Protein AF-A0A844CNG3-F1 (afdb_monomer_lite)

Structure (mmCIF, N/CA/C/O backbone):
data_AF-A0A844CNG3-F1
#
_entry.id   AF-A0A844CNG3-F1
#
loop_
_atom_site.group_PDB
_atom_site.id
_atom_site.type_symbol
_atom_site.label_atom_id
_atom_site.label_alt_id
_atom_site.label_comp_id
_atom_site.label_asym_id
_atom_site.label_entity_id
_atom_site.label_seq_id
_atom_site.pdbx_PDB_ins_code
_atom_site.Cartn_x
_atom_site.Cartn_y
_atom_site.Cartn_z
_atom_site.occupancy
_atom_site.B_iso_or_equiv
_atom_site.auth_seq_id
_atom_site.auth_comp_id
_atom_site.auth_asym_id
_atom_site.auth_atom_id
_atom_site.pdbx_PDB_model_num
ATOM 1 N N . MET A 1 1 ? -17.581 -0.666 -7.912 1.00 44.56 1 MET A N 1
ATOM 2 C CA . MET A 1 1 ? -16.208 -0.204 -7.610 1.00 44.56 1 MET A CA 1
ATOM 3 C C . MET A 1 1 ? -16.019 -0.312 -6.104 1.00 44.56 1 MET A C 1
ATOM 5 O O . MET A 1 1 ? -16.867 0.221 -5.403 1.00 44.56 1 MET 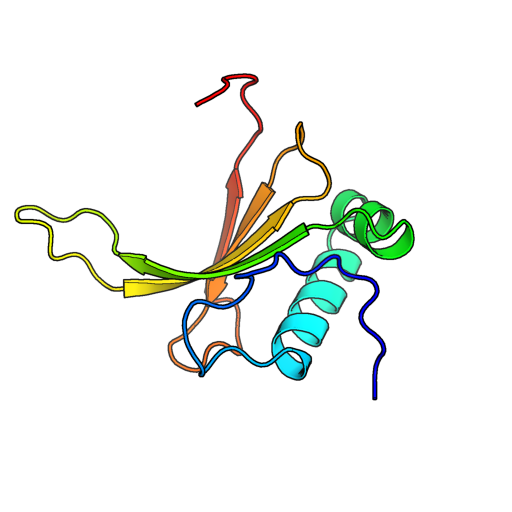A O 1
ATOM 9 N N . SER A 1 2 ? -15.014 -1.048 -5.607 1.00 47.59 2 SER A N 1
ATOM 10 C CA . SER A 1 2 ? -14.715 -1.076 -4.160 1.00 47.59 2 SER A CA 1
ATOM 11 C C . SER A 1 2 ? -14.187 0.303 -3.770 1.00 47.59 2 SER A C 1
ATOM 13 O O . SER A 1 2 ? -13.219 0.781 -4.367 1.00 47.59 2 SER A O 1
ATOM 15 N N . VAL A 1 3 ? -14.870 0.981 -2.852 1.00 57.94 3 VAL A N 1
ATOM 16 C CA . VAL A 1 3 ? -14.433 2.277 -2.334 1.00 57.94 3 VAL A CA 1
ATOM 17 C C . VAL A 1 3 ? -13.361 1.986 -1.291 1.00 57.94 3 VAL A C 1
ATOM 19 O O . VAL A 1 3 ? -13.666 1.535 -0.193 1.00 57.94 3 VAL A O 1
ATOM 22 N N . SER A 1 4 ? -12.095 2.186 -1.659 1.00 69.25 4 SER A N 1
ATOM 23 C CA . SER A 1 4 ? -10.986 2.047 -0.715 1.00 69.25 4 SER A CA 1
ATOM 24 C C . SER A 1 4 ? -11.089 3.126 0.364 1.00 69.25 4 SER A C 1
ATOM 26 O O . SER A 1 4 ? -11.122 4.310 0.032 1.00 69.25 4 SER A O 1
ATOM 28 N N . LEU A 1 5 ? -11.100 2.718 1.636 1.00 82.00 5 LEU A N 1
ATOM 29 C CA . LEU A 1 5 ? -11.061 3.622 2.798 1.00 82.00 5 LEU A CA 1
ATOM 30 C C . LEU A 1 5 ? -9.645 4.147 3.094 1.00 82.00 5 LEU A C 1
ATOM 32 O O . LEU A 1 5 ? -9.434 4.892 4.047 1.00 82.00 5 LEU A O 1
ATOM 36 N N . ALA A 1 6 ? -8.656 3.758 2.287 1.00 81.88 6 ALA A N 1
ATOM 37 C CA . ALA A 1 6 ? -7.279 4.174 2.481 1.00 81.88 6 ALA A CA 1
ATOM 38 C C . ALA A 1 6 ? -7.080 5.663 2.170 1.00 81.88 6 ALA A C 1
ATOM 40 O O . ALA A 1 6 ? -7.608 6.202 1.194 1.00 81.88 6 ALA A O 1
ATOM 41 N N . ASN A 1 7 ? -6.220 6.300 2.960 1.00 85.50 7 ASN A N 1
ATOM 42 C CA . ASN A 1 7 ? -5.778 7.662 2.729 1.00 85.50 7 ASN A CA 1
ATOM 43 C C . ASN A 1 7 ? -4.605 7.669 1.734 1.00 85.50 7 ASN A C 1
ATOM 45 O O . ASN A 1 7 ? -3.466 7.302 2.045 1.00 85.50 7 ASN A O 1
ATOM 49 N N . TRP A 1 8 ? -4.889 8.070 0.499 1.00 84.94 8 TRP A N 1
ATOM 50 C CA . TRP A 1 8 ? -3.893 8.158 -0.564 1.00 84.94 8 TRP A CA 1
ATOM 51 C C . TRP A 1 8 ? -3.108 9.463 -0.440 1.00 84.94 8 TRP A C 1
ATOM 53 O O . TRP A 1 8 ? -3.682 10.546 -0.516 1.00 84.94 8 TRP A O 1
ATOM 63 N N . ALA A 1 9 ? -1.782 9.379 -0.315 1.00 83.38 9 ALA A N 1
ATOM 64 C CA . ALA A 1 9 ? -0.938 10.569 -0.384 1.00 83.38 9 ALA A CA 1
ATOM 65 C C . ALA A 1 9 ? -1.105 11.312 -1.732 1.00 83.38 9 ALA A C 1
ATOM 67 O O . ALA A 1 9 ? -1.386 10.698 -2.761 1.00 83.38 9 ALA A O 1
ATOM 68 N N . THR A 1 10 ? -0.849 12.623 -1.767 1.00 81.06 10 THR A N 1
ATOM 69 C CA . THR A 1 10 ? -0.954 13.438 -2.997 1.00 81.06 10 THR A CA 1
ATOM 70 C C . THR A 1 10 ? -0.163 12.843 -4.171 1.00 81.06 10 THR A C 1
ATOM 72 O O . THR A 1 10 ? -0.670 12.769 -5.283 1.00 81.06 10 THR A O 1
ATOM 75 N N . ASN A 1 11 ? 1.034 12.314 -3.897 1.00 82.06 11 ASN A N 1
ATOM 76 C CA . ASN A 1 11 ? 1.873 11.576 -4.850 1.00 82.06 11 ASN A CA 1
ATOM 77 C C . ASN A 1 11 ? 1.968 10.093 -4.463 1.00 82.06 11 ASN A C 1
ATOM 79 O O . ASN A 1 11 ? 3.060 9.531 -4.357 1.00 82.06 11 ASN A O 1
ATOM 83 N N . TRP A 1 12 ? 0.819 9.473 -4.167 1.00 82.06 12 TRP A N 1
ATOM 84 C CA . TRP A 1 12 ? 0.762 8.082 -3.715 1.00 82.06 12 TRP A CA 1
ATOM 85 C C . TRP A 1 12 ? 1.297 7.096 -4.750 1.00 82.06 12 TRP A C 1
ATOM 87 O O . TRP A 1 12 ? 1.703 6.023 -4.342 1.00 82.06 12 TRP A O 1
ATOM 97 N N . GLN A 1 13 ? 1.299 7.419 -6.047 1.00 84.56 13 GLN A N 1
ATOM 98 C CA . GLN A 1 13 ? 1.941 6.599 -7.072 1.00 84.56 13 GLN A CA 1
ATOM 99 C C . GLN A 1 13 ? 3.044 7.381 -7.773 1.00 84.56 13 GLN A C 1
ATOM 101 O O . GLN A 1 13 ? 2.853 8.532 -8.163 1.00 84.56 13 GLN A O 1
ATOM 106 N N . LYS A 1 14 ? 4.193 6.733 -7.956 1.00 83.88 14 LYS A N 1
ATOM 107 C CA . LYS A 1 14 ? 5.332 7.274 -8.714 1.00 83.88 14 LYS A CA 1
ATOM 108 C C . LYS A 1 14 ? 5.541 6.588 -10.072 1.00 83.88 14 LYS A C 1
ATOM 110 O O . LYS A 1 14 ? 6.469 6.944 -10.786 1.00 83.88 14 LYS A O 1
ATOM 115 N N . ASP A 1 15 ? 4.702 5.610 -10.417 1.00 85.75 15 ASP A N 1
ATOM 116 C CA . ASP A 1 15 ? 4.705 4.902 -11.704 1.00 85.75 15 ASP A CA 1
ATOM 117 C C . ASP A 1 15 ? 3.267 4.505 -12.083 1.00 85.75 15 ASP A C 1
ATOM 119 O O . ASP A 1 15 ? 2.464 4.173 -11.210 1.00 85.75 15 ASP A O 1
ATOM 123 N N . GLN A 1 16 ? 2.937 4.565 -13.375 1.00 85.25 16 GLN A N 1
ATOM 124 C CA . GLN A 1 16 ? 1.585 4.339 -13.903 1.00 85.25 16 GLN A CA 1
ATOM 125 C C . GLN A 1 16 ? 1.126 2.875 -13.854 1.00 85.25 16 GLN A C 1
ATOM 127 O O . GLN A 1 16 ? -0.064 2.607 -14.007 1.00 85.25 16 GLN A O 1
ATOM 132 N N . ARG A 1 17 ? 2.038 1.920 -13.637 1.00 86.25 17 ARG A N 1
ATOM 133 C CA . ARG A 1 17 ? 1.681 0.502 -13.459 1.00 86.25 17 ARG A CA 1
ATOM 134 C C . ARG A 1 17 ? 0.895 0.260 -12.175 1.00 86.25 17 ARG A C 1
ATOM 136 O O . ARG A 1 17 ? 0.127 -0.697 -12.096 1.00 86.25 17 ARG A O 1
ATOM 143 N N . PHE A 1 18 ? 1.070 1.116 -11.169 1.00 86.44 18 PHE A N 1
ATOM 144 C CA . PHE A 1 18 ? 0.239 1.067 -9.976 1.00 86.44 18 PHE A CA 1
ATOM 145 C C . PHE A 1 18 ? -1.173 1.513 -10.348 1.00 86.44 18 PHE A C 1
ATOM 147 O O . PHE A 1 18 ? -1.383 2.578 -10.911 1.00 86.44 18 PHE A O 1
ATOM 154 N N . SER A 1 19 ? -2.170 0.699 -10.015 1.00 88.12 19 SER A N 1
ATOM 155 C CA . SER A 1 19 ? -3.572 1.085 -10.174 1.00 88.12 19 SER A CA 1
ATOM 156 C C . SER A 1 19 ? -4.247 1.095 -8.816 1.00 88.12 19 SER A C 1
ATOM 158 O O . SER A 1 19 ? -4.019 0.198 -8.004 1.00 88.12 19 SER A O 1
ATOM 160 N N . LYS A 1 20 ? -5.132 2.066 -8.568 1.00 87.75 20 LYS A N 1
ATOM 161 C CA . LYS A 1 20 ? -5.884 2.115 -7.303 1.00 87.75 20 LYS A CA 1
ATOM 162 C C . LYS A 1 20 ? -6.652 0.821 -7.038 1.00 87.75 20 LYS A C 1
ATOM 164 O O . LYS A 1 20 ? -6.699 0.382 -5.898 1.00 87.75 20 LYS A O 1
ATOM 169 N N . ASN A 1 21 ? -7.193 0.182 -8.076 1.00 88.00 21 ASN A N 1
ATOM 170 C CA . ASN A 1 21 ? -7.971 -1.050 -7.942 1.00 88.00 21 ASN A CA 1
ATOM 171 C C . ASN A 1 21 ? -7.119 -2.236 -7.466 1.00 88.00 21 ASN A C 1
ATOM 173 O O . ASN A 1 21 ? -7.502 -2.922 -6.520 1.00 88.00 21 ASN A O 1
ATOM 177 N N . TYR A 1 22 ? -5.966 -2.487 -8.096 1.00 87.25 22 TYR A N 1
ATOM 178 C CA . TYR A 1 22 ? -5.082 -3.572 -7.656 1.00 87.25 22 TYR A CA 1
ATOM 179 C C . TYR A 1 22 ? -4.450 -3.262 -6.301 1.00 87.25 22 TYR A C 1
ATOM 181 O O . TYR A 1 22 ? -4.422 -4.131 -5.431 1.00 87.25 22 TYR A O 1
ATOM 189 N N . THR A 1 23 ? -4.028 -2.016 -6.083 1.00 89.06 23 THR A N 1
ATOM 190 C CA . THR A 1 23 ? -3.463 -1.585 -4.804 1.00 89.06 23 THR A CA 1
ATOM 191 C C . THR A 1 23 ? -4.487 -1.706 -3.671 1.00 89.06 23 THR A C 1
ATOM 193 O O . THR A 1 23 ? -4.145 -2.201 -2.6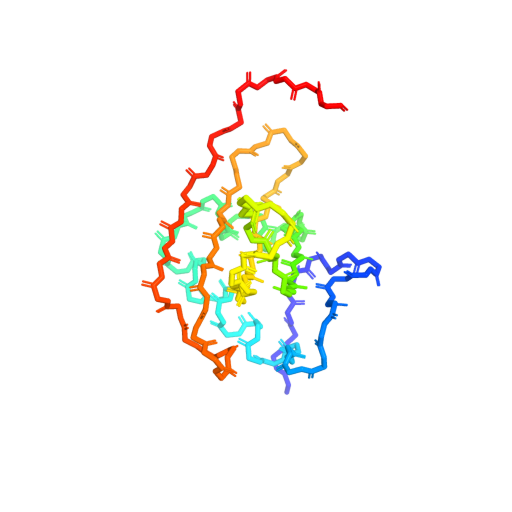03 1.00 89.06 23 THR A O 1
ATOM 196 N N . ALA A 1 24 ? -5.762 -1.373 -3.903 1.00 89.88 24 ALA A N 1
ATOM 197 C CA . ALA A 1 24 ? -6.840 -1.583 -2.932 1.00 89.88 24 ALA A CA 1
ATOM 198 C C . ALA A 1 24 ? -6.995 -3.059 -2.543 1.00 89.88 24 ALA A C 1
ATOM 200 O O . ALA A 1 24 ? -7.033 -3.371 -1.358 1.00 89.88 24 ALA A O 1
ATOM 201 N N . ARG A 1 25 ? -6.971 -3.984 -3.511 1.00 90.50 25 ARG A N 1
ATOM 202 C CA . ARG A 1 25 ? -7.024 -5.430 -3.221 1.00 90.50 25 ARG A CA 1
ATOM 203 C C . ARG A 1 25 ? -5.833 -5.907 -2.389 1.00 90.50 25 ARG A C 1
ATOM 205 O O . ARG A 1 25 ? -5.976 -6.805 -1.563 1.00 90.50 25 ARG A O 1
ATOM 212 N N . LEU A 1 26 ? -4.649 -5.339 -2.616 1.00 90.81 26 LEU A N 1
ATOM 213 C CA . LEU A 1 26 ? -3.461 -5.640 -1.812 1.00 90.81 26 LEU A CA 1
ATOM 214 C C . LEU A 1 26 ? -3.602 -5.105 -0.381 1.00 90.81 26 LEU A C 1
ATOM 216 O O . LEU A 1 26 ? -3.239 -5.806 0.561 1.00 90.81 26 LEU A O 1
ATOM 220 N N . ILE A 1 27 ? -4.172 -3.908 -0.215 1.00 91.25 27 ILE A N 1
ATOM 221 C CA . ILE A 1 27 ? -4.475 -3.316 1.095 1.00 91.25 27 ILE A CA 1
ATOM 222 C C . ILE A 1 27 ? -5.492 -4.170 1.852 1.00 91.25 27 ILE A C 1
ATOM 224 O O . ILE A 1 27 ? -5.235 -4.529 2.996 1.00 91.25 27 ILE A O 1
ATOM 228 N N . GLU A 1 28 ? -6.607 -4.542 1.220 1.00 91.00 28 GLU A N 1
ATOM 229 C CA . GLU A 1 28 ? -7.655 -5.379 1.820 1.00 91.00 28 GLU A CA 1
ATOM 230 C C . GLU A 1 28 ? -7.082 -6.724 2.297 1.00 91.00 28 GLU A C 1
ATOM 232 O O . GLU A 1 28 ? -7.321 -7.140 3.432 1.00 91.00 28 GLU A O 1
ATOM 237 N N . LYS A 1 29 ? -6.236 -7.367 1.479 1.00 90.50 29 LYS A N 1
ATOM 238 C CA . LYS A 1 29 ? -5.513 -8.585 1.880 1.00 90.50 29 LYS A CA 1
ATOM 239 C C . LYS A 1 29 ? -4.596 -8.349 3.079 1.00 90.50 29 LYS A C 1
ATOM 241 O O . LYS A 1 29 ? -4.582 -9.166 3.993 1.00 90.50 29 LYS A O 1
ATOM 246 N N . ALA A 1 30 ? -3.840 -7.253 3.093 1.00 90.19 30 ALA A N 1
ATOM 247 C CA . ALA A 1 30 ? -2.953 -6.926 4.207 1.00 90.19 30 ALA A CA 1
ATOM 248 C C . ALA A 1 30 ? -3.735 -6.648 5.505 1.00 90.19 30 ALA A C 1
ATOM 250 O O . ALA A 1 30 ? -3.311 -7.074 6.577 1.00 90.19 30 ALA A O 1
ATOM 251 N N . CYS A 1 31 ? -4.900 -6.004 5.407 1.00 90.88 31 CYS A N 1
ATOM 252 C CA . CYS A 1 31 ? -5.806 -5.772 6.534 1.00 90.88 31 CYS A CA 1
ATOM 253 C C . CYS A 1 31 ? -6.378 -7.085 7.084 1.00 90.88 31 CYS A C 1
ATOM 255 O O . CYS A 1 31 ? -6.418 -7.267 8.297 1.00 90.88 31 CYS A O 1
ATOM 257 N N . GLY A 1 32 ? -6.717 -8.045 6.217 1.00 89.31 32 GLY A N 1
ATOM 258 C CA . GLY A 1 32 ? -7.137 -9.387 6.643 1.00 89.31 32 GLY A CA 1
ATOM 259 C C . GLY A 1 32 ? -6.065 -10.169 7.416 1.00 89.31 32 GLY A C 1
ATOM 260 O O . GLY A 1 32 ? -6.397 -11.095 8.149 1.00 89.31 32 GLY A O 1
ATOM 261 N N . LEU A 1 33 ? -4.790 -9.792 7.280 1.00 89.62 33 LEU A N 1
ATOM 262 C CA . LEU A 1 33 ? -3.658 -10.442 7.951 1.00 89.62 33 LEU A CA 1
ATOM 263 C C . LEU A 1 33 ? -3.152 -9.674 9.179 1.00 89.62 33 LEU A C 1
ATOM 265 O O . LEU A 1 33 ? -2.403 -10.231 9.981 1.00 89.62 33 LEU A O 1
ATOM 269 N N . ASN A 1 34 ? -3.499 -8.393 9.327 1.00 90.06 34 ASN A N 1
ATOM 270 C CA . ASN A 1 34 ? -2.957 -7.548 10.382 1.00 90.06 34 ASN A CA 1
ATOM 271 C C . ASN A 1 34 ? -4.010 -6.580 10.935 1.00 90.06 34 ASN A C 1
ATOM 273 O O . ASN A 1 34 ? -4.453 -5.655 10.254 1.00 90.06 34 ASN A O 1
ATOM 277 N N . SER A 1 35 ? -4.348 -6.753 12.214 1.00 90.06 35 SER A N 1
ATOM 278 C CA . SER A 1 35 ? -5.360 -5.948 12.902 1.00 90.06 35 SER A CA 1
ATOM 279 C C . SER A 1 35 ? -5.004 -4.462 12.994 1.00 90.06 35 SER A C 1
ATOM 281 O O . SER A 1 35 ? -5.897 -3.625 12.920 1.00 90.06 35 SER A O 1
ATOM 283 N N . GLN A 1 36 ? -3.721 -4.098 13.090 1.00 90.62 36 GLN A N 1
ATOM 284 C CA . GLN A 1 36 ? -3.299 -2.694 13.118 1.00 90.62 36 GLN A CA 1
ATOM 285 C C . GLN A 1 36 ? -3.516 -2.011 11.761 1.00 90.62 36 GLN A C 1
ATOM 287 O O . GLN A 1 36 ? -3.996 -0.877 11.719 1.00 90.62 36 GLN A O 1
ATOM 292 N N . LEU A 1 37 ? -3.201 -2.700 10.657 1.00 91.19 37 LEU A N 1
ATOM 293 C CA . LEU A 1 37 ? -3.518 -2.219 9.310 1.00 91.19 37 LEU A CA 1
ATOM 294 C C . LEU A 1 37 ? -5.033 -2.108 9.115 1.00 91.19 37 LEU A C 1
ATOM 296 O O . LEU A 1 37 ? -5.501 -1.085 8.624 1.00 91.19 37 LEU A O 1
ATOM 300 N N . ASN A 1 38 ? -5.788 -3.122 9.550 1.00 92.25 38 ASN A N 1
ATOM 301 C CA . ASN A 1 38 ? -7.245 -3.136 9.435 1.00 92.25 38 ASN A CA 1
ATOM 302 C C . ASN A 1 38 ? -7.897 -1.980 10.197 1.00 92.25 38 ASN A C 1
ATOM 304 O O . ASN A 1 38 ? -8.726 -1.266 9.644 1.00 92.25 38 ASN A O 1
ATOM 308 N N . ASN A 1 39 ? -7.486 -1.751 11.444 1.00 91.69 39 ASN A N 1
ATOM 309 C CA . ASN A 1 39 ? -8.029 -0.671 12.262 1.00 91.69 39 ASN A CA 1
ATOM 310 C C . ASN A 1 39 ? -7.773 0.692 11.615 1.00 91.69 39 ASN A C 1
ATOM 312 O O . ASN A 1 39 ? -8.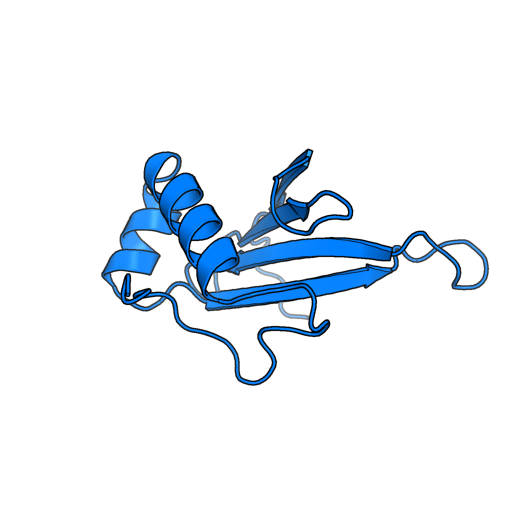691 1.500 11.527 1.00 91.69 39 ASN A O 1
ATOM 316 N N . ALA A 1 40 ? -6.556 0.918 11.109 1.00 90.50 40 ALA A N 1
ATOM 317 C CA . ALA A 1 40 ? -6.209 2.153 10.413 1.00 90.50 40 ALA A CA 1
ATOM 318 C C . ALA A 1 40 ? -6.934 2.317 9.069 1.00 90.50 40 ALA A C 1
ATOM 320 O O . ALA A 1 40 ? -7.221 3.436 8.646 1.00 90.50 40 ALA A O 1
ATOM 321 N N . TYR A 1 41 ? -7.213 1.214 8.375 1.00 91.69 41 TYR A N 1
ATOM 322 C CA . TYR A 1 41 ? -8.000 1.227 7.148 1.00 91.69 41 TYR A CA 1
ATOM 323 C C . TYR A 1 41 ? -9.453 1.617 7.438 1.00 91.69 41 TYR A C 1
ATOM 325 O O . TYR A 1 41 ? -9.970 2.541 6.818 1.00 91.69 41 TYR A O 1
ATOM 333 N N . CYS A 1 42 ? -10.081 0.988 8.434 1.00 90.38 42 CYS A N 1
ATOM 334 C CA . CYS A 1 42 ? -11.450 1.297 8.849 1.00 90.38 42 CYS A CA 1
ATOM 335 C C . CYS A 1 42 ? -11.601 2.714 9.423 1.00 90.38 42 CYS A C 1
ATOM 337 O O . CYS A 1 42 ? -12.652 3.325 9.253 1.00 90.38 42 CYS A O 1
ATOM 339 N N . SER A 1 43 ? -10.571 3.253 10.084 1.00 89.31 43 SER A N 1
ATOM 340 C CA . SER A 1 43 ? -10.570 4.624 10.612 1.00 89.31 43 SER A CA 1
ATOM 341 C C . SER A 1 43 ? -10.188 5.692 9.579 1.00 89.31 43 SER A C 1
ATOM 343 O O . SER A 1 43 ? -10.199 6.878 9.906 1.00 89.31 43 SER A O 1
ATOM 345 N N . GLY A 1 44 ? -9.803 5.303 8.358 1.00 87.88 44 GLY A N 1
ATOM 346 C CA . GLY A 1 44 ? -9.345 6.232 7.321 1.00 87.88 44 GLY A CA 1
ATOM 347 C C . GLY A 1 44 ? -7.975 6.869 7.591 1.00 87.88 44 GLY A C 1
ATOM 348 O O . GLY A 1 44 ? -7.614 7.858 6.953 1.00 87.88 44 GLY A O 1
ATOM 349 N N . THR A 1 45 ? -7.187 6.330 8.528 1.00 90.00 45 THR A N 1
ATOM 350 C CA . THR A 1 45 ? -5.850 6.855 8.863 1.00 90.00 45 THR A CA 1
ATOM 351 C C . THR A 1 45 ? -4.721 6.139 8.126 1.00 90.00 45 THR A C 1
ATOM 353 O O . THR A 1 45 ? -3.593 6.632 8.122 1.00 90.00 45 THR A O 1
ATOM 356 N N . LEU A 1 46 ? -5.002 5.001 7.480 1.00 90.69 46 LEU A N 1
ATOM 357 C CA . LEU A 1 46 ? -4.003 4.225 6.749 1.00 90.69 46 LEU A CA 1
ATOM 358 C C . LEU A 1 46 ? -3.490 4.997 5.531 1.00 90.69 46 LEU A C 1
ATOM 360 O O . LEU A 1 46 ? -4.164 5.085 4.504 1.00 90.69 46 LEU A O 1
ATOM 364 N N . LYS A 1 47 ? -2.262 5.504 5.632 1.00 91.19 47 LYS A N 1
ATOM 365 C CA . LYS A 1 47 ? -1.574 6.183 4.540 1.00 91.19 47 LYS A CA 1
ATOM 366 C C . LYS A 1 47 ? -0.936 5.174 3.594 1.00 91.19 47 LYS A C 1
ATOM 368 O O . LYS A 1 47 ? -0.232 4.259 4.029 1.00 91.19 47 LYS A O 1
ATOM 373 N N . VAL A 1 48 ? -1.134 5.393 2.296 1.00 90.25 48 VAL A N 1
ATOM 374 C CA . VAL A 1 48 ? -0.589 4.541 1.234 1.00 90.25 48 VAL A CA 1
ATOM 375 C C . VAL A 1 48 ? 0.308 5.346 0.305 1.00 90.25 48 VAL A C 1
ATOM 377 O O . VAL A 1 48 ? -0.069 6.411 -0.190 1.00 90.25 48 VAL A O 1
ATOM 380 N N . ILE A 1 49 ? 1.504 4.813 0.060 1.00 90.06 49 ILE A N 1
ATOM 381 C CA . ILE A 1 49 ? 2.458 5.307 -0.936 1.00 90.06 49 ILE A CA 1
ATOM 382 C C . ILE A 1 49 ? 2.990 4.099 -1.699 1.00 90.06 49 ILE A C 1
ATOM 384 O O . ILE A 1 49 ? 3.286 3.074 -1.101 1.00 90.06 49 ILE A O 1
ATOM 388 N N . ALA A 1 50 ? 3.127 4.206 -3.008 1.00 89.31 50 ALA A N 1
ATOM 389 C CA . ALA A 1 50 ? 3.531 3.136 -3.890 1.00 89.31 50 ALA A CA 1
ATOM 390 C C . ALA A 1 50 ? 4.405 3.686 -5.026 1.00 89.31 50 ALA A C 1
ATOM 392 O O . ALA A 1 50 ? 4.236 4.814 -5.498 1.00 89.31 50 ALA A O 1
ATOM 393 N N . GLY A 1 51 ? 5.387 2.910 -5.461 1.00 85.88 51 GLY A N 1
ATOM 394 C CA . GLY A 1 51 ? 6.272 3.347 -6.529 1.00 85.88 51 GLY A CA 1
ATOM 395 C C . GLY A 1 51 ? 7.488 2.458 -6.734 1.00 85.88 51 GLY A C 1
ATOM 396 O O . GLY A 1 51 ? 7.673 1.463 -6.034 1.00 85.88 51 GLY A O 1
ATOM 397 N N . PRO A 1 52 ? 8.349 2.814 -7.693 1.00 81.62 52 PRO A N 1
ATOM 398 C CA . PRO A 1 52 ? 9.685 2.257 -7.785 1.00 81.62 52 PRO A CA 1
ATOM 399 C C . PRO A 1 52 ? 10.572 2.866 -6.692 1.00 81.62 52 PRO A C 1
ATOM 401 O O . PRO A 1 52 ? 10.587 4.081 -6.484 1.00 81.62 52 PRO A O 1
ATOM 404 N N . HIS A 1 53 ? 11.337 2.030 -5.993 1.00 75.38 53 HIS A N 1
ATOM 405 C CA . HIS A 1 53 ? 12.458 2.465 -5.160 1.00 75.38 53 HIS A CA 1
ATOM 406 C C . HIS A 1 53 ? 13.718 1.821 -5.701 1.00 75.38 53 HIS A C 1
ATOM 408 O O . HIS A 1 53 ? 13.829 0.596 -5.753 1.00 75.38 53 HIS A O 1
ATOM 414 N N . ARG A 1 54 ? 14.677 2.653 -6.100 1.00 66.94 54 ARG A N 1
ATOM 415 C CA . ARG A 1 54 ? 16.018 2.182 -6.425 1.00 66.94 54 ARG A CA 1
ATOM 416 C C . ARG A 1 54 ? 16.748 1.928 -5.120 1.00 66.94 54 ARG A C 1
ATOM 418 O O . ARG A 1 54 ? 16.872 2.827 -4.291 1.00 66.94 54 ARG A O 1
ATOM 425 N N . LYS A 1 55 ? 17.216 0.697 -4.916 1.00 61.34 55 LYS A N 1
ATOM 426 C CA . LYS A 1 55 ? 18.216 0.454 -3.873 1.00 61.34 55 LYS A CA 1
ATOM 427 C C . LYS A 1 55 ? 19.473 1.238 -4.265 1.00 61.34 55 LYS A C 1
ATOM 429 O O . LYS A 1 55 ? 19.855 1.216 -5.430 1.00 61.34 55 LYS A O 1
ATOM 434 N N . ALA A 1 56 ? 20.103 1.939 -3.325 1.00 56.75 56 ALA A N 1
ATOM 435 C CA . ALA A 1 56 ? 21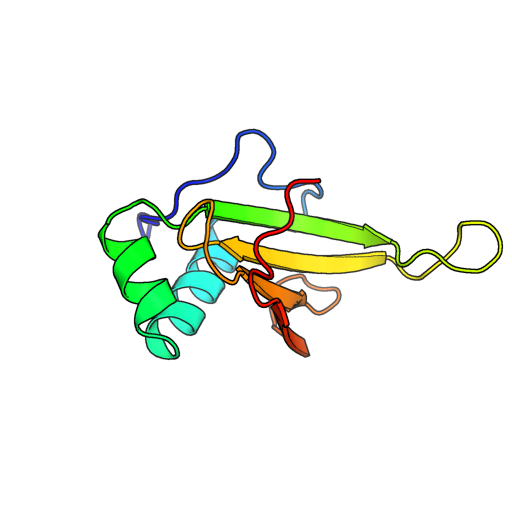.407 2.536 -3.586 1.00 56.75 56 ALA A CA 1
ATOM 436 C C . ALA A 1 56 ? 22.413 1.399 -3.840 1.00 56.75 56 ALA A C 1
ATOM 438 O O . ALA A 1 56 ? 22.690 0.602 -2.943 1.00 56.75 56 ALA A O 1
ATOM 439 N N . GLY A 1 57 ? 22.873 1.269 -5.084 1.00 57.88 57 GLY A N 1
ATOM 440 C CA . GLY A 1 57 ? 24.010 0.429 -5.458 1.00 57.88 57 GLY A CA 1
ATOM 441 C C . GLY A 1 57 ? 25.294 1.262 -5.520 1.00 57.88 57 GLY A C 1
ATOM 442 O O . GLY A 1 57 ? 25.207 2.496 -5.552 1.00 57.88 57 GLY A O 1
ATOM 443 N N . PRO A 1 58 ? 26.482 0.630 -5.568 1.00 48.47 58 PRO A N 1
ATOM 444 C CA . PRO A 1 58 ? 27.709 1.336 -5.923 1.00 48.47 58 PRO A CA 1
ATOM 445 C C . PRO A 1 58 ? 27.468 2.066 -7.254 1.00 48.47 58 PRO A C 1
ATOM 447 O O . PRO A 1 58 ? 26.985 1.456 -8.205 1.00 48.47 58 PRO A O 1
ATOM 450 N N . ASN A 1 59 ? 27.729 3.375 -7.305 1.00 57.19 59 ASN A N 1
ATOM 451 C CA . ASN A 1 59 ? 27.455 4.269 -8.447 1.00 57.19 59 ASN A CA 1
ATOM 452 C C . ASN A 1 59 ? 25.981 4.673 -8.675 1.00 57.19 59 ASN A C 1
ATOM 454 O O . ASN A 1 59 ? 25.634 5.151 -9.751 1.00 57.19 59 ASN A O 1
ATOM 458 N N . GLY A 1 60 ? 25.089 4.500 -7.693 1.00 54.16 60 GLY A N 1
ATOM 459 C CA . GLY A 1 60 ? 23.691 4.956 -7.796 1.00 54.16 60 GLY A CA 1
ATOM 460 C C . GLY A 1 60 ? 22.792 4.095 -8.697 1.00 54.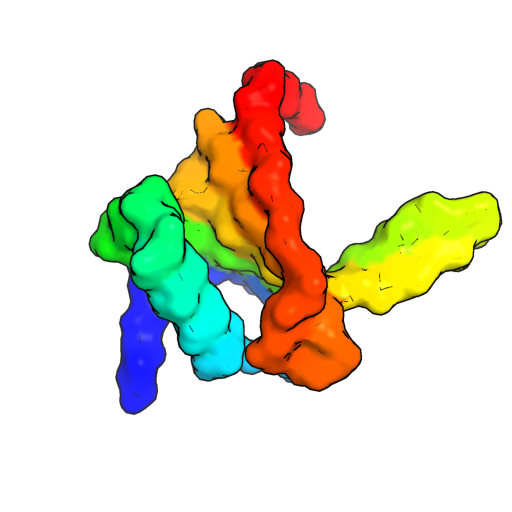16 60 GLY A C 1
ATOM 461 O O . GLY A 1 60 ? 21.602 4.385 -8.836 1.00 54.16 60 GLY A O 1
ATOM 462 N N . GLY A 1 61 ? 23.330 3.014 -9.269 1.00 46.97 61 GLY A N 1
ATOM 463 C CA . GLY A 1 61 ? 22.602 2.029 -10.066 1.00 46.97 61 GLY A CA 1
ATOM 464 C C . GLY A 1 61 ? 22.304 0.773 -9.255 1.00 46.97 61 GLY A C 1
ATOM 465 O O . GLY A 1 61 ? 23.093 -0.162 -9.251 1.00 46.97 61 GLY A O 1
ATOM 466 N N . GLY A 1 62 ? 21.179 0.744 -8.547 1.00 56.91 62 GLY A N 1
ATOM 467 C CA . GLY A 1 62 ? 20.615 -0.504 -8.029 1.00 56.91 62 GLY A CA 1
ATOM 468 C C . GLY A 1 62 ? 19.252 -0.784 -8.649 1.00 56.91 62 GLY A C 1
ATOM 469 O O . GLY A 1 62 ? 18.592 0.132 -9.152 1.00 56.91 62 GLY A O 1
ATOM 470 N N . ASP A 1 63 ? 18.830 -2.049 -8.603 1.00 61.41 63 ASP A N 1
ATOM 471 C CA . ASP A 1 63 ? 17.555 -2.480 -9.173 1.00 61.41 63 ASP A CA 1
ATOM 472 C C . ASP A 1 63 ? 16.391 -1.666 -8.602 1.00 61.41 63 ASP A C 1
ATOM 474 O O . ASP A 1 63 ? 16.249 -1.485 -7.383 1.00 61.41 63 ASP A O 1
ATOM 478 N N . ALA A 1 64 ? 15.545 -1.166 -9.503 1.00 67.50 64 ALA A N 1
ATOM 479 C CA . ALA A 1 64 ? 14.277 -0.571 -9.127 1.00 67.50 64 ALA A CA 1
ATOM 480 C C . ALA A 1 64 ? 13.351 -1.692 -8.649 1.00 67.50 64 ALA A C 1
ATOM 482 O O . ALA A 1 64 ? 12.913 -2.525 -9.438 1.00 67.50 64 ALA A O 1
ATOM 483 N N . ARG A 1 65 ? 13.053 -1.713 -7.348 1.00 81.50 65 ARG A N 1
ATOM 484 C CA . ARG A 1 65 ? 12.047 -2.609 -6.781 1.00 81.50 65 ARG A CA 1
ATOM 485 C C . ARG A 1 65 ? 10.718 -1.879 -6.673 1.00 81.50 65 ARG A C 1
ATOM 487 O O . ARG A 1 65 ? 10.647 -0.762 -6.146 1.00 81.50 65 ARG A O 1
ATOM 494 N N . TRP A 1 66 ? 9.665 -2.522 -7.157 1.00 88.19 66 TRP A N 1
ATOM 495 C CA . TRP A 1 66 ? 8.297 -2.057 -6.978 1.00 88.19 66 TRP A CA 1
ATOM 496 C C . TRP A 1 66 ? 7.906 -2.270 -5.532 1.00 88.19 66 TRP A C 1
ATOM 498 O O . TRP A 1 66 ? 8.104 -3.355 -4.991 1.00 88.19 66 TRP A O 1
ATOM 508 N N . HIS A 1 67 ? 7.382 -1.240 -4.889 1.00 89.88 67 HIS A N 1
ATOM 509 C CA . HIS A 1 67 ? 6.964 -1.365 -3.509 1.00 89.88 67 HIS A CA 1
ATOM 510 C C . HIS A 1 67 ? 5.721 -0.541 -3.210 1.00 89.88 67 HIS A C 1
ATOM 512 O O . HIS A 1 67 ? 5.397 0.429 -3.895 1.00 89.88 67 HIS A O 1
ATOM 518 N N . MET A 1 68 ? 5.049 -0.945 -2.143 1.00 90.69 68 MET A N 1
ATOM 519 C CA . MET A 1 68 ? 3.929 -0.267 -1.522 1.00 90.69 68 MET A CA 1
ATOM 520 C C . MET A 1 68 ? 4.206 -0.167 -0.023 1.00 90.69 68 MET A C 1
ATOM 522 O O . MET A 1 68 ? 4.493 -1.163 0.636 1.00 90.69 68 MET A O 1
ATOM 526 N N . THR A 1 69 ? 4.106 1.037 0.516 1.00 91.19 69 THR A N 1
ATOM 527 C CA . THR A 1 69 ? 4.224 1.335 1.938 1.00 91.19 69 THR A CA 1
ATOM 528 C C . THR A 1 69 ? 2.838 1.576 2.514 1.00 91.19 69 THR A C 1
ATOM 530 O O . THR A 1 69 ? 2.111 2.456 2.048 1.00 91.19 69 THR A O 1
ATOM 533 N N . LEU A 1 70 ? 2.504 0.807 3.546 1.00 92.38 70 LEU A N 1
ATOM 534 C CA . LEU A 1 70 ? 1.293 0.937 4.346 1.00 92.38 70 LEU A CA 1
ATOM 535 C C . LEU A 1 70 ? 1.674 1.490 5.719 1.00 92.38 70 LEU A C 1
ATOM 537 O O . LEU A 1 70 ? 2.415 0.849 6.467 1.00 92.38 70 LEU A O 1
ATOM 541 N N . GLN A 1 71 ? 1.189 2.685 6.044 1.00 91.25 71 GLN A N 1
ATOM 542 C CA . GLN A 1 71 ? 1.508 3.376 7.291 1.00 91.25 71 GLN A CA 1
ATOM 543 C C . GLN A 1 71 ? 0.217 3.684 8.066 1.00 91.25 71 GLN A C 1
ATOM 545 O O . GLN A 1 71 ? -0.519 4.587 7.671 1.00 91.25 71 GLN A O 1
ATOM 550 N N . PRO A 1 72 ? -0.079 2.958 9.161 1.00 88.00 72 PRO A N 1
ATOM 551 C CA . PRO A 1 72 ? -1.296 3.156 9.958 1.00 88.00 72 PRO A CA 1
ATOM 552 C C . PRO A 1 72 ? -1.468 4.557 10.539 1.00 88.00 72 PRO A C 1
ATOM 554 O O . PRO A 1 72 ? -2.585 5.065 10.618 1.00 88.00 72 PRO A O 1
ATOM 557 N N . ASN A 1 73 ? -0.360 5.152 10.984 1.00 83.00 73 ASN A N 1
ATOM 558 C CA . ASN A 1 73 ? -0.272 6.511 11.504 1.00 83.00 73 ASN A CA 1
ATOM 559 C C . ASN A 1 73 ? 1.182 7.029 11.421 1.00 83.00 73 ASN A C 1
ATOM 561 O O . ASN A 1 73 ? 2.118 6.249 11.211 1.00 83.00 73 ASN A O 1
ATOM 565 N N . ALA A 1 74 ? 1.378 8.340 11.600 1.00 74.12 74 ALA A N 1
ATOM 566 C CA . ALA A 1 74 ? 2.685 8.996 11.476 1.00 74.12 74 ALA A CA 1
ATOM 567 C C . ALA A 1 74 ? 3.769 8.423 12.414 1.00 74.12 74 ALA A C 1
ATOM 569 O O . ALA A 1 74 ? 4.931 8.373 12.024 1.00 74.12 74 ALA A O 1
ATOM 570 N N . ASN A 1 75 ? 3.374 7.909 13.582 1.00 77.81 75 ASN A N 1
ATOM 571 C CA . ASN A 1 75 ? 4.264 7.460 14.657 1.00 77.81 75 ASN A CA 1
ATOM 572 C C . ASN A 1 75 ? 4.190 5.938 14.868 1.00 77.81 75 ASN A C 1
ATOM 574 O O . ASN A 1 75 ? 4.292 5.446 15.991 1.00 77.81 75 ASN A O 1
ATOM 578 N N . SER A 1 76 ? 3.943 5.179 13.800 1.00 79.75 76 SER A N 1
ATOM 579 C CA . SER A 1 76 ? 3.789 3.726 13.865 1.00 79.75 76 SER A CA 1
ATOM 580 C C . SER A 1 76 ? 4.710 3.021 12.898 1.00 79.75 76 SER A C 1
ATOM 582 O O . SER A 1 76 ? 5.155 3.583 11.895 1.00 79.75 76 SER A O 1
ATOM 584 N N . SER A 1 77 ? 4.964 1.751 13.217 1.00 85.44 77 SER A N 1
ATOM 585 C CA . SER A 1 77 ? 5.607 0.829 12.290 1.00 85.44 77 SER A CA 1
ATOM 586 C C . SER A 1 77 ? 4.891 0.869 10.942 1.00 85.44 77 SER A C 1
ATOM 588 O O . SER A 1 77 ? 3.663 0.939 10.894 1.00 85.44 77 SER A O 1
ATOM 590 N N . CYS A 1 78 ? 5.648 0.805 9.854 1.00 88.31 78 CYS A N 1
ATOM 591 C CA . CYS A 1 78 ? 5.091 0.743 8.512 1.00 88.31 78 CYS A CA 1
ATOM 592 C C . CYS A 1 78 ? 5.400 -0.605 7.862 1.00 88.31 78 CYS A C 1
ATOM 594 O O . CYS A 1 78 ? 6.411 -1.249 8.148 1.00 88.31 78 CYS A O 1
ATOM 596 N N . TRP A 1 79 ? 4.510 -1.047 6.983 1.00 90.81 79 TRP A N 1
ATOM 597 C CA . TRP A 1 79 ? 4.681 -2.276 6.223 1.00 90.81 79 TRP A CA 1
ATOM 598 C C . TRP A 1 79 ? 5.123 -1.913 4.825 1.00 90.81 79 TRP A C 1
ATOM 600 O O . TRP A 1 79 ? 4.410 -1.231 4.092 1.00 90.81 79 TRP A O 1
ATOM 610 N N . HIS A 1 80 ? 6.312 -2.372 4.472 1.00 90.06 80 HIS A N 1
ATOM 611 C CA . HIS A 1 80 ? 6.898 -2.170 3.169 1.00 90.06 80 HIS A CA 1
ATOM 612 C C . HIS A 1 80 ? 6.764 -3.463 2.366 1.00 90.06 80 HIS A C 1
ATOM 614 O O . HIS A 1 80 ? 7.468 -4.442 2.603 1.00 90.06 80 HIS A O 1
ATOM 620 N N . VAL A 1 81 ? 5.813 -3.472 1.442 1.00 90.75 81 VAL A N 1
ATOM 621 C CA . VAL A 1 81 ? 5.488 -4.605 0.578 1.00 90.75 81 VAL A CA 1
ATOM 622 C C . VAL A 1 81 ? 6.249 -4.442 -0.726 1.00 90.75 81 VAL A C 1
ATOM 624 O O . VAL A 1 81 ? 6.008 -3.483 -1.450 1.00 90.75 81 VAL A O 1
ATOM 627 N N . ILE A 1 82 ? 7.151 -5.364 -1.037 1.00 89.81 82 ILE A N 1
ATOM 628 C CA . ILE A 1 82 ? 7.822 -5.434 -2.334 1.00 89.81 82 ILE A CA 1
ATOM 629 C C . ILE A 1 82 ? 6.943 -6.260 -3.269 1.00 89.81 82 ILE A C 1
ATOM 631 O O . ILE A 1 82 ? 6.436 -7.318 -2.892 1.00 89.81 82 ILE A O 1
ATOM 635 N N . LEU A 1 83 ? 6.753 -5.759 -4.484 1.00 90.62 83 LEU A N 1
ATOM 636 C CA . LEU A 1 83 ? 5.906 -6.344 -5.511 1.00 90.62 83 LEU A CA 1
ATOM 637 C C . LEU A 1 83 ? 6.747 -6.890 -6.667 1.00 90.62 83 LEU A C 1
ATOM 639 O O . LEU A 1 83 ? 7.889 -6.482 -6.889 1.00 90.62 83 LEU A O 1
ATOM 643 N N . ASP A 1 84 ? 6.151 -7.807 -7.417 1.00 88.38 84 ASP A N 1
ATOM 644 C CA . ASP A 1 84 ? 6.684 -8.291 -8.684 1.00 88.38 84 ASP A CA 1
ATOM 645 C C . ASP A 1 84 ? 6.668 -7.206 -9.780 1.00 88.38 84 ASP A C 1
ATOM 647 O O . ASP A 1 84 ? 6.130 -6.111 -9.609 1.00 88.38 84 ASP A O 1
ATOM 651 N N . ASN A 1 85 ? 7.228 -7.518 -10.953 1.00 85.69 85 ASN A N 1
ATOM 652 C CA . ASN A 1 85 ? 7.276 -6.584 -12.087 1.00 85.69 85 ASN A CA 1
ATOM 653 C C . ASN A 1 85 ? 5.899 -6.184 -12.633 1.00 85.69 85 ASN A C 1
ATOM 655 O O . ASN A 1 85 ? 5.793 -5.155 -13.305 1.00 85.69 85 ASN A O 1
ATOM 659 N N . SER A 1 86 ? 4.863 -6.983 -12.358 1.00 87.19 86 SER A N 1
ATOM 660 C CA . SER A 1 86 ? 3.484 -6.650 -12.715 1.00 87.19 86 SER A CA 1
ATOM 661 C C . SER A 1 86 ? 2.822 -5.696 -11.720 1.00 87.19 86 SER A C 1
ATOM 663 O O . SER A 1 86 ? 1.772 -5.144 -12.033 1.00 87.19 86 SER A O 1
ATOM 665 N N . VAL A 1 87 ? 3.426 -5.467 -10.546 1.00 86.56 87 VAL A N 1
ATOM 666 C CA . VAL A 1 87 ? 2.888 -4.598 -9.490 1.00 86.56 87 VAL A CA 1
ATOM 667 C C . VAL A 1 87 ? 1.544 -5.114 -8.946 1.00 86.56 87 VAL A C 1
ATOM 669 O O . VAL A 1 87 ? 0.732 -4.370 -8.397 1.00 86.56 87 VAL A O 1
ATOM 672 N N . THR A 1 88 ? 1.282 -6.418 -9.080 1.00 86.69 88 THR A N 1
ATOM 673 C CA . THR A 1 88 ? 0.009 -7.022 -8.649 1.00 86.69 88 THR A CA 1
ATOM 674 C C . THR A 1 88 ? 0.170 -8.074 -7.565 1.00 86.69 88 THR A C 1
ATOM 676 O O . THR A 1 88 ? -0.825 -8.451 -6.938 1.00 86.69 88 THR A O 1
ATOM 679 N N . ARG A 1 89 ? 1.395 -8.556 -7.319 1.00 87.94 89 ARG A N 1
ATOM 680 C CA . ARG A 1 89 ? 1.652 -9.637 -6.365 1.00 87.94 89 ARG A CA 1
ATOM 681 C C . ARG A 1 89 ? 2.777 -9.266 -5.401 1.00 87.94 89 ARG A C 1
ATOM 683 O O . ARG A 1 89 ? 3.833 -8.837 -5.860 1.00 87.94 89 ARG A O 1
ATOM 690 N N . PRO A 1 90 ? 2.582 -9.451 -4.084 1.00 89.88 90 PRO A N 1
ATOM 691 C CA . PRO A 1 90 ? 3.658 -9.305 -3.117 1.00 89.88 90 PRO A CA 1
ATOM 692 C C . PRO A 1 90 ? 4.673 -10.436 -3.286 1.00 89.88 90 PRO A C 1
ATOM 694 O O . PRO A 1 90 ? 4.292 -11.601 -3.377 1.00 89.88 90 PRO A O 1
ATOM 697 N N . ILE A 1 91 ? 5.953 -10.074 -3.315 1.00 90.38 91 ILE A N 1
ATOM 698 C CA . ILE A 1 91 ? 7.083 -11.013 -3.311 1.00 90.38 91 ILE A CA 1
ATOM 699 C C . ILE A 1 91 ? 7.789 -11.044 -1.955 1.00 90.38 91 ILE A C 1
ATOM 701 O O . ILE A 1 91 ? 8.340 -12.068 -1.573 1.00 90.38 91 ILE A O 1
ATOM 705 N N . GLU A 1 92 ? 7.751 -9.937 -1.213 1.00 87.94 92 GLU A N 1
ATOM 706 C CA . GLU A 1 92 ? 8.403 -9.806 0.089 1.00 87.94 92 GLU A CA 1
ATOM 707 C C . GLU A 1 92 ? 7.666 -8.744 0.914 1.00 87.94 92 GLU A C 1
ATOM 709 O O . GLU A 1 92 ? 7.175 -7.755 0.367 1.00 87.94 92 GLU A O 1
ATOM 714 N N . ILE A 1 93 ? 7.567 -8.931 2.230 1.00 88.06 93 ILE A N 1
ATOM 715 C CA . ILE A 1 93 ? 6.929 -7.971 3.137 1.00 88.06 93 ILE A CA 1
ATOM 716 C C . ILE A 1 93 ? 7.886 -7.703 4.289 1.00 88.06 93 ILE A C 1
ATOM 718 O O . ILE A 1 93 ? 8.232 -8.606 5.041 1.00 88.06 93 ILE A O 1
ATOM 722 N N . ASN A 1 94 ? 8.267 -6.440 4.447 1.00 87.19 94 ASN A N 1
ATOM 723 C CA . ASN A 1 94 ? 9.152 -5.980 5.504 1.00 87.19 94 ASN A CA 1
ATOM 724 C C . ASN A 1 94 ? 8.388 -5.061 6.454 1.00 87.19 94 ASN A C 1
ATOM 726 O O . ASN A 1 94 ? 7.963 -3.971 6.064 1.00 87.19 94 ASN A O 1
ATOM 730 N N . LYS A 1 95 ? 8.240 -5.468 7.716 1.00 87.25 95 LYS A N 1
ATOM 731 C CA . LYS A 1 95 ? 7.781 -4.560 8.770 1.00 87.25 95 LYS A CA 1
ATOM 732 C C . LYS A 1 95 ? 8.962 -3.680 9.176 1.00 87.25 95 LYS A C 1
ATOM 734 O O . LYS A 1 95 ? 9.978 -4.179 9.648 1.00 87.25 95 LYS A O 1
ATOM 739 N N . ARG A 1 96 ? 8.839 -2.373 8.971 1.00 83.69 96 ARG A N 1
ATOM 740 C CA . ARG A 1 96 ? 9.800 -1.381 9.450 1.00 83.69 96 ARG A CA 1
ATOM 741 C C . ARG A 1 96 ? 9.280 -0.832 10.759 1.00 83.69 96 ARG A C 1
ATOM 743 O O . ARG A 1 96 ? 8.250 -0.156 10.783 1.00 83.69 96 ARG A O 1
ATOM 750 N N . GLU A 1 97 ? 9.963 -1.174 11.840 1.00 79.19 97 GLU A N 1
ATOM 751 C CA . GLU A 1 97 ? 9.574 -0.695 13.156 1.00 79.19 97 GLU A CA 1
ATOM 752 C C . GLU A 1 97 ? 9.828 0.805 13.271 1.00 79.19 97 GLU A C 1
ATOM 754 O O . GLU A 1 97 ? 10.825 1.332 12.774 1.00 79.19 97 GLU A O 1
ATOM 759 N N . TYR A 1 98 ? 8.885 1.505 13.895 1.00 66.31 98 TYR A N 1
ATOM 760 C CA . TYR A 1 98 ? 9.075 2.907 14.222 1.00 66.31 98 TYR A CA 1
ATOM 761 C C . TYR A 1 98 ? 10.032 2.992 15.406 1.00 66.31 98 TYR A C 1
ATOM 763 O O . TYR A 1 98 ? 9.651 2.706 16.536 1.00 66.31 98 TYR A O 1
ATOM 771 N N . LEU A 1 99 ? 11.278 3.371 15.130 1.00 65.06 99 LEU A N 1
ATOM 772 C CA . LEU A 1 99 ? 12.328 3.504 16.142 1.00 65.06 99 LEU A CA 1
ATOM 773 C C . LEU A 1 99 ? 12.325 4.881 16.833 1.00 65.06 99 LEU A C 1
ATOM 775 O O . LEU A 1 99 ? 13.275 5.209 17.528 1.00 65.06 99 LEU A O 1
ATOM 779 N N . GLY A 1 100 ? 11.292 5.713 16.643 1.00 52.91 100 GLY A N 1
ATOM 780 C CA . GLY A 1 100 ? 11.196 7.020 17.311 1.00 52.91 100 GLY A CA 1
ATOM 781 C C . GLY A 1 100 ? 12.109 8.118 16.759 1.0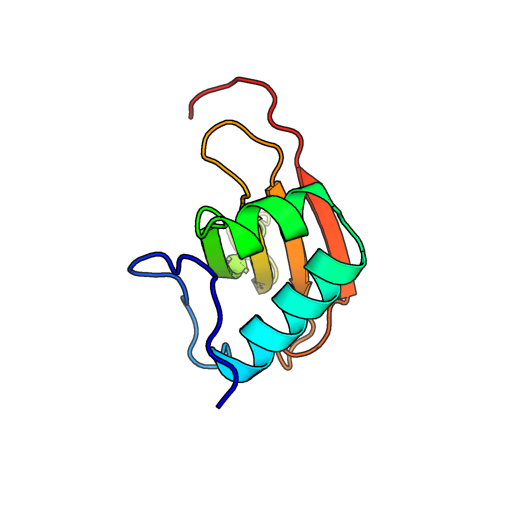0 52.91 100 GLY A C 1
ATOM 782 O O . GLY A 1 100 ? 12.092 9.226 17.286 1.00 52.91 100 GLY A O 1
ATOM 783 N N . HIS A 1 101 ? 12.882 7.851 15.705 1.00 46.25 101 HIS A N 1
ATOM 784 C CA . HIS A 1 101 ? 13.775 8.844 15.114 1.00 46.25 101 HIS A CA 1
ATOM 785 C C . HIS A 1 101 ? 13.081 9.611 13.985 1.00 46.25 101 HIS A C 1
ATOM 787 O O . HIS A 1 101 ? 12.742 9.046 12.943 1.00 46.25 101 HIS A O 1
ATOM 793 N N . SER A 1 102 ? 12.888 10.910 14.208 1.00 33.72 102 SER A N 1
ATOM 794 C CA . SER A 1 102 ? 12.575 11.887 13.166 1.00 33.72 102 SER A CA 1
ATOM 795 C C . SER A 1 102 ? 13.749 11.968 12.184 1.00 33.72 102 SER A C 1
ATOM 797 O O . SER A 1 102 ? 14.886 12.155 12.621 1.00 33.72 102 SER A O 1
ATOM 799 N N . PHE A 1 103 ? 13.479 11.806 10.886 1.00 37.56 103 PHE A N 1
ATOM 800 C CA . PHE A 1 103 ? 14.405 12.202 9.817 1.00 37.56 103 PHE A CA 1
ATOM 801 C C . PHE A 1 103 ? 14.239 13.688 9.512 1.00 37.56 103 PHE A C 1
ATOM 803 O O . PHE A 1 103 ? 13.071 14.145 9.519 1.00 37.56 103 PHE A O 1
#

Foldseek 3Di:
DPDFLEDEDPPQEPDPLDDPVLVSVVLVVVVVVDVLSVVLRVVSQWYKHWYWDADQDVVRDHDTWTWMWTDSHPQAWIKIFTDDPSSRDGPDIDTGGRPVDDD

Secondary structure (DSSP, 8-state):
------EEEEEEESSTT--HHHHHHHHHHHHHH-HHHHHHHHTT--EEEEEEEE---GGG---EEEEEEEESSTTS-EEEEEE-TTSSSEEEEEEE---S---

pLDDT: mean 80.83, std 14.18, range [33.72, 92.38]

Radius of gyration: 13.66 Å; chains: 1; bounding box: 44×24×31 Å

Sequence (103 aa):
MSVSLANWATNWQKDQRFSKNYTARLIEKACGLNSQLNNAYCSGTLKVIAGPHRKAGPNGGGDARWHMTLQPNANSSCWHVILDNSVTRPIEINKREYLGHSF